Protein AF-A0A7J9I0C2-F1 (afdb_monomer)

Solvent-accessible surface area (backbone atoms only — not comparable to full-atom values): 5751 Å² total; per-residue (Å²): 143,74,71,62,65,59,53,55,51,51,52,52,53,55,59,59,64,72,65,77,78,90,84,84,82,87,80,81,87,85,82,88,79,94,70,92,69,82,82,72,82,78,86,66,87,68,70,66,45,82,44,65,53,61,56,95,74,34,86,58,91,89,65,65,62,67,63,48,50,70,72,67,50,87,84,60,90,74,47,43,110

Organism: NCBI:txid34285

pLDDT: mean 74.1, std 17.97, range [45.91, 97.06]

Foldseek 3Di:
DPPPVVVVVVVVVVVVVVPPDDDDDDDDPPDDDDDDDPDPPPPPPPDAEEDFQPPPVGDDPPDPSVVVDVVPDDHDPNHHD

Structure (mmCIF, N/CA/C/O backbone):
data_AF-A0A7J9I0C2-F1
#
_entry.id   AF-A0A7J9I0C2-F1
#
loop_
_atom_site.group_PDB
_atom_site.id
_atom_site.type_symbol
_atom_site.label_atom_id
_atom_site.label_alt_id
_atom_site.label_comp_id
_atom_site.label_asym_id
_atom_site.label_entity_id
_atom_site.label_seq_id
_atom_site.pdbx_PDB_ins_code
_atom_site.Cartn_x
_atom_site.Cartn_y
_atom_site.Cartn_z
_atom_site.occupancy
_atom_site.B_is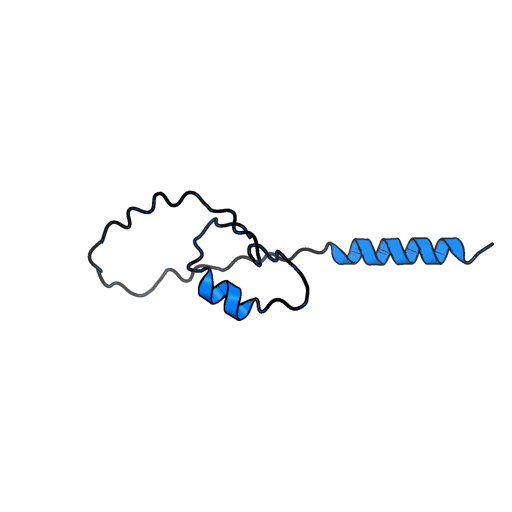o_or_equiv
_atom_site.auth_seq_id
_atom_site.auth_comp_id
_atom_site.auth_asym_id
_atom_site.auth_atom_id
_atom_site.pdbx_PDB_model_num
ATOM 1 N N . MET A 1 1 ? -7.914 -35.354 -33.499 1.00 50.28 1 MET A N 1
ATOM 2 C CA . MET A 1 1 ? -7.393 -35.103 -32.135 1.00 50.28 1 MET A CA 1
ATOM 3 C C . MET A 1 1 ? -6.502 -33.846 -32.102 1.00 50.28 1 MET A C 1
ATOM 5 O O . MET A 1 1 ? -5.374 -33.915 -31.644 1.00 50.28 1 MET A O 1
ATOM 9 N N . GLY A 1 2 ? -6.975 -32.696 -32.612 1.00 53.75 2 GLY A N 1
ATOM 10 C CA . GLY A 1 2 ? -6.122 -31.510 -32.851 1.00 53.75 2 GLY A CA 1
ATOM 11 C C . GLY A 1 2 ? -6.437 -30.260 -32.017 1.00 53.75 2 GLY A C 1
ATOM 12 O O . GLY A 1 2 ? -5.707 -29.283 -32.101 1.00 53.75 2 GLY A O 1
ATOM 13 N N . PHE A 1 3 ? -7.501 -30.268 -31.206 1.00 50.34 3 PHE A N 1
ATOM 14 C CA . PHE A 1 3 ? -7.988 -29.061 -30.515 1.00 50.34 3 PHE A CA 1
ATOM 15 C C . PHE A 1 3 ? -7.564 -28.952 -29.039 1.00 50.34 3 PHE A C 1
ATOM 17 O O . PHE A 1 3 ? -7.806 -27.931 -28.401 1.00 50.34 3 PHE A O 1
ATOM 24 N N . THR A 1 4 ? -6.915 -29.976 -28.479 1.00 55.72 4 THR A N 1
ATOM 25 C CA . THR A 1 4 ? -6.454 -29.993 -27.078 1.00 55.72 4 THR A CA 1
ATOM 26 C C . THR A 1 4 ? -5.128 -29.255 -26.888 1.00 55.72 4 THR A C 1
ATOM 28 O O . THR A 1 4 ? -4.989 -28.494 -25.933 1.00 55.72 4 THR A O 1
ATOM 31 N N . PHE A 1 5 ? -4.200 -29.383 -27.841 1.00 55.19 5 PHE A N 1
ATOM 32 C CA . PHE A 1 5 ? -2.877 -28.749 -27.781 1.00 55.19 5 PHE A CA 1
ATOM 33 C C . PHE A 1 5 ? -2.942 -27.216 -27.851 1.00 55.19 5 PHE A C 1
ATOM 35 O O . PHE A 1 5 ? -2.239 -26.528 -27.115 1.00 55.19 5 PHE A O 1
ATOM 42 N N . ALA A 1 6 ? -3.839 -26.671 -28.680 1.00 58.94 6 ALA A N 1
ATOM 43 C CA . ALA A 1 6 ? -4.013 -25.226 -28.826 1.00 58.94 6 ALA A CA 1
ATOM 44 C C . ALA A 1 6 ? -4.532 -24.571 -27.537 1.00 58.94 6 ALA A C 1
ATOM 46 O O . ALA A 1 6 ? -4.076 -23.496 -27.157 1.00 5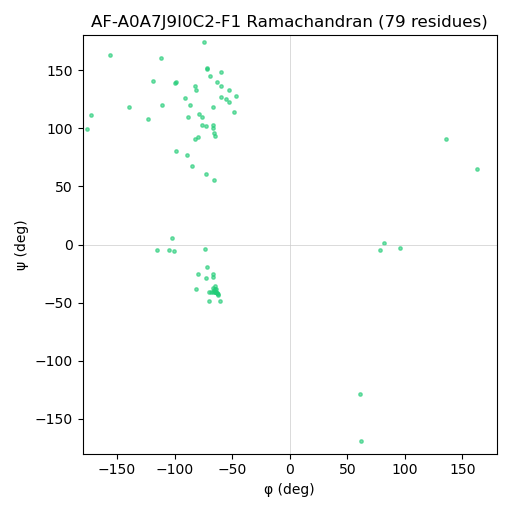8.94 6 ALA A O 1
ATOM 47 N N . ARG A 1 7 ? -5.449 -25.241 -26.825 1.00 58.47 7 ARG A N 1
ATOM 48 C CA . ARG A 1 7 ? -6.042 -24.728 -25.582 1.00 58.47 7 ARG A CA 1
ATOM 49 C C . ARG A 1 7 ? -5.030 -24.707 -24.440 1.00 58.47 7 ARG A C 1
ATOM 51 O O . ARG A 1 7 ? -4.980 -23.740 -23.690 1.00 58.47 7 ARG A O 1
ATOM 58 N N . GLN A 1 8 ? -4.208 -25.751 -24.341 1.00 60.34 8 GLN A N 1
ATOM 59 C CA . GLN A 1 8 ? -3.148 -25.836 -23.336 1.00 60.34 8 GLN A CA 1
ATOM 60 C C . GLN A 1 8 ? -2.055 -24.787 -23.579 1.00 60.34 8 GLN A C 1
ATOM 62 O O . GLN A 1 8 ? -1.622 -24.137 -22.630 1.00 60.34 8 GLN A O 1
ATOM 67 N N . GLY A 1 9 ? -1.674 -24.558 -24.841 1.00 71.00 9 GLY A N 1
ATOM 68 C CA . GLY A 1 9 ? -0.729 -23.498 -25.206 1.00 71.00 9 GLY A CA 1
ATOM 69 C C . GLY A 1 9 ? -1.245 -22.094 -24.871 1.00 71.00 9 GLY A C 1
ATOM 70 O O . GLY A 1 9 ? -0.510 -21.288 -24.308 1.00 71.00 9 GLY A O 1
ATOM 71 N N . LEU A 1 10 ? -2.525 -21.816 -25.140 1.00 67.75 10 LEU A N 1
ATOM 72 C CA . LEU A 1 10 ? -3.139 -20.510 -24.863 1.00 67.75 10 LEU A CA 1
ATOM 73 C C . LEU A 1 10 ? -3.191 -20.197 -23.359 1.00 67.75 10 LEU A C 1
ATOM 75 O O . LEU A 1 10 ? -2.891 -19.078 -22.950 1.00 67.75 10 LEU A O 1
ATOM 79 N N . VAL A 1 11 ? -3.509 -21.196 -22.528 1.00 76.56 11 VAL A N 1
ATOM 80 C CA . VAL A 1 11 ? -3.505 -21.049 -21.062 1.00 76.56 11 VAL A CA 1
ATOM 81 C C . VAL A 1 11 ? -2.095 -20.749 -20.540 1.00 76.56 11 VAL A C 1
ATOM 83 O O . VAL A 1 11 ? -1.934 -19.870 -19.698 1.00 76.56 11 VAL A O 1
ATOM 86 N N . LEU A 1 12 ? -1.066 -21.414 -21.075 1.00 72.38 12 LEU A N 1
ATOM 87 C CA . LEU A 1 12 ? 0.337 -21.172 -20.714 1.00 72.38 12 LEU A CA 1
ATOM 88 C C . LEU A 1 12 ? 0.796 -19.745 -21.048 1.00 72.38 12 LEU A C 1
ATOM 90 O O . LEU A 1 12 ? 1.437 -19.098 -20.219 1.00 72.38 12 LEU A O 1
ATOM 94 N N . VAL A 1 13 ? 0.431 -19.234 -22.227 1.00 73.81 13 VAL A N 1
ATOM 95 C CA . VAL A 1 13 ? 0.762 -17.861 -22.648 1.00 73.81 13 VAL A CA 1
ATOM 96 C C . VAL A 1 13 ? 0.070 -16.822 -21.759 1.00 73.81 13 VAL A C 1
ATOM 98 O O . VAL A 1 13 ? 0.705 -15.846 -21.362 1.00 73.81 13 VAL A O 1
ATOM 101 N N . LEU A 1 14 ? -1.198 -17.044 -21.394 1.00 71.06 14 LEU A N 1
ATOM 102 C CA . LEU A 1 14 ? -1.942 -16.137 -20.513 1.00 71.06 14 LEU A CA 1
ATOM 103 C C . LEU A 1 14 ? -1.338 -16.068 -19.102 1.00 71.06 14 LEU A C 1
ATOM 105 O O . LEU A 1 14 ? -1.208 -14.976 -18.555 1.00 71.06 14 LEU A O 1
ATOM 109 N N . VAL A 1 15 ? -0.908 -17.201 -18.535 1.00 72.50 15 VAL A N 1
ATOM 110 C CA . VAL A 1 15 ? -0.253 -17.233 -17.213 1.00 72.50 15 VAL A CA 1
ATOM 111 C C . VAL A 1 15 ? 1.123 -16.562 -17.253 1.00 72.50 15 VAL A C 1
ATOM 113 O O . VAL A 1 15 ? 1.459 -15.803 -16.346 1.00 72.50 15 VAL A O 1
ATOM 116 N N . ALA A 1 16 ? 1.908 -16.789 -18.312 1.00 65.81 16 ALA A N 1
ATOM 117 C CA . ALA A 1 16 ? 3.219 -16.159 -18.472 1.00 65.81 16 ALA A 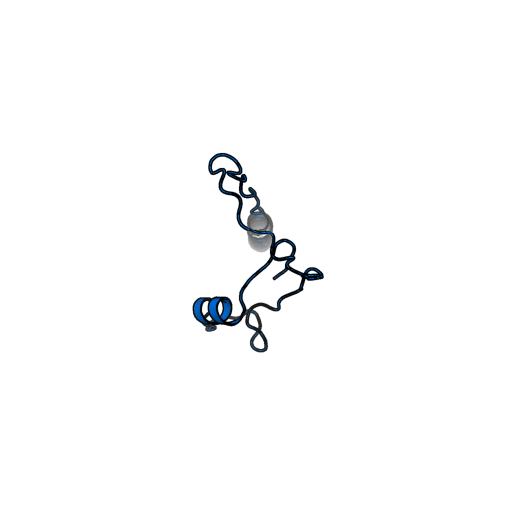CA 1
ATOM 118 C C . ALA A 1 16 ? 3.125 -14.628 -18.609 1.00 65.81 16 ALA A C 1
ATOM 120 O O . ALA A 1 16 ? 3.942 -13.907 -18.036 1.00 65.81 16 ALA A O 1
ATOM 121 N N . ALA A 1 17 ? 2.106 -14.122 -19.311 1.00 65.38 17 ALA A N 1
ATOM 122 C CA . ALA A 1 17 ? 1.879 -12.686 -19.472 1.00 65.38 17 ALA A CA 1
ATOM 123 C C . ALA A 1 17 ? 1.493 -11.982 -18.156 1.00 65.38 17 ALA A C 1
ATOM 125 O O . ALA A 1 17 ? 1.818 -10.810 -17.974 1.00 65.38 17 ALA A O 1
ATOM 126 N N . SER A 1 18 ? 0.859 -12.684 -17.210 1.00 68.38 18 SER A N 1
ATOM 127 C CA . SER A 1 18 ? 0.466 -12.118 -15.909 1.00 68.38 18 SER A CA 1
ATOM 128 C C . SER A 1 18 ? 1.621 -11.897 -14.920 1.00 68.38 18 SER A C 1
ATOM 130 O O . SER A 1 18 ? 1.381 -11.351 -13.847 1.00 68.38 18 SER A O 1
ATOM 132 N N . MET A 1 19 ? 2.859 -12.287 -15.248 1.00 72.75 19 MET A N 1
ATOM 133 C CA . MET A 1 19 ? 4.016 -12.175 -14.342 1.00 72.75 19 MET A CA 1
ATOM 134 C C . MET A 1 19 ? 4.967 -11.004 -14.650 1.00 72.75 19 MET A C 1
ATOM 136 O O . MET A 1 19 ? 6.007 -10.885 -14.003 1.00 72.75 19 MET A O 1
ATOM 140 N N . VAL A 1 20 ? 4.654 -10.121 -15.608 1.00 67.62 20 VAL A N 1
ATOM 141 C CA . VAL A 1 20 ? 5.512 -8.955 -15.893 1.00 67.62 20 VAL A CA 1
ATOM 142 C C . VAL A 1 20 ? 5.308 -7.893 -14.808 1.00 67.62 20 VAL A C 1
ATOM 144 O O . VAL A 1 20 ? 4.287 -7.212 -14.752 1.00 67.62 20 VAL A O 1
ATOM 147 N N . GLY A 1 21 ? 6.285 -7.826 -13.902 1.00 62.72 21 GLY A N 1
ATOM 148 C CA . GLY A 1 21 ? 6.236 -7.087 -12.646 1.00 62.72 21 GLY A CA 1
ATOM 149 C C . GLY A 1 21 ? 6.294 -5.562 -12.766 1.00 62.72 21 GLY A C 1
ATOM 150 O O . GLY A 1 21 ? 6.916 -4.989 -13.659 1.00 62.72 21 GLY A O 1
ATOM 151 N N . VAL A 1 22 ? 5.666 -4.915 -11.787 1.00 65.50 22 VAL A N 1
ATOM 152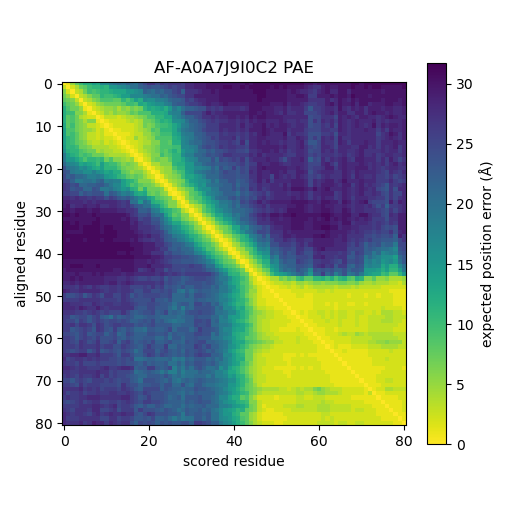 C CA . VAL A 1 22 ? 5.727 -3.474 -11.521 1.00 65.50 22 VAL A CA 1
ATOM 153 C C . VA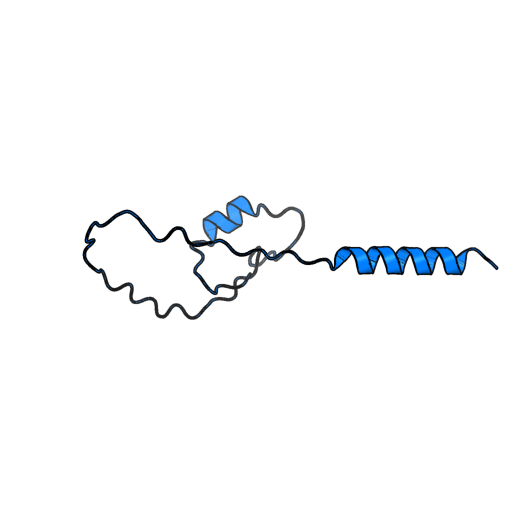L A 1 22 ? 6.873 -3.219 -10.547 1.00 65.50 22 VAL A C 1
ATOM 155 O O . VAL A 1 22 ? 6.870 -3.833 -9.484 1.00 65.50 22 VAL A O 1
ATOM 158 N N . SER A 1 23 ? 7.814 -2.320 -10.870 1.00 63.88 23 SER A N 1
ATOM 159 C CA . SER A 1 23 ? 8.641 -1.576 -9.893 1.00 63.88 23 SER A CA 1
ATOM 160 C C . SER A 1 23 ? 9.566 -0.559 -10.582 1.00 63.88 23 SER A C 1
ATOM 162 O O . SER A 1 23 ? 10.649 -0.910 -11.041 1.00 63.88 23 SER A O 1
ATOM 164 N N . LEU A 1 24 ? 9.183 0.721 -10.597 1.00 56.28 24 LEU A N 1
ATOM 165 C CA . LEU A 1 24 ? 10.128 1.840 -10.693 1.00 56.28 24 LEU A CA 1
ATOM 166 C C . LEU A 1 24 ? 9.877 2.738 -9.483 1.00 56.28 24 LEU A C 1
ATOM 168 O O . LEU A 1 24 ? 8.831 3.369 -9.358 1.00 56.28 24 LEU A O 1
ATOM 172 N N . ALA A 1 25 ? 10.829 2.685 -8.556 1.00 57.12 25 ALA A N 1
ATOM 173 C CA . ALA A 1 25 ? 10.791 3.365 -7.276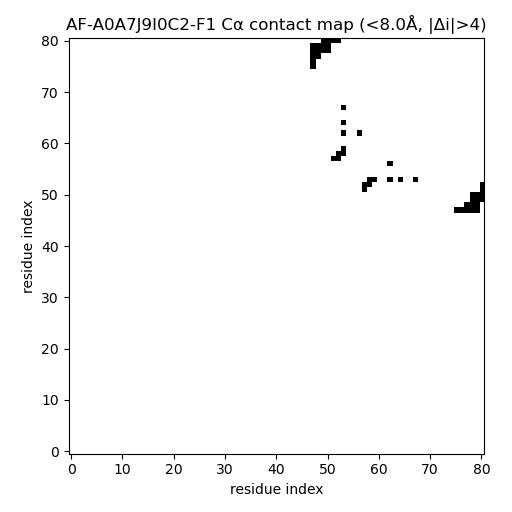 1.00 57.12 25 ALA A CA 1
ATOM 174 C C . ALA A 1 25 ? 10.910 4.891 -7.427 1.00 57.12 25 ALA A C 1
ATOM 176 O O . ALA A 1 25 ? 11.613 5.415 -8.291 1.00 57.12 25 ALA A O 1
ATOM 177 N N . ASN A 1 26 ? 10.198 5.572 -6.533 1.00 62.91 26 ASN A N 1
ATOM 178 C CA . ASN A 1 26 ? 10.124 7.011 -6.322 1.00 62.91 26 ASN A CA 1
ATOM 179 C C . ASN A 1 26 ? 11.514 7.646 -6.137 1.00 62.91 26 ASN A C 1
ATOM 181 O O . ASN A 1 26 ? 12.248 7.269 -5.225 1.00 62.91 26 ASN A O 1
ATOM 185 N N . LYS A 1 27 ? 11.867 8.626 -6.977 1.00 54.59 27 LYS A N 1
ATOM 186 C CA . LYS A 1 27 ? 13.113 9.386 -6.838 1.00 54.59 27 LYS A CA 1
ATOM 187 C C . LYS A 1 27 ? 12.868 10.577 -5.917 1.00 54.59 27 LYS A C 1
ATOM 189 O O . LYS A 1 27 ? 12.151 11.511 -6.261 1.00 54.59 27 LYS A O 1
ATOM 194 N N . GLU A 1 28 ? 13.457 10.488 -4.736 1.00 54.34 28 GLU A N 1
ATOM 195 C CA . GLU A 1 28 ? 13.494 11.499 -3.688 1.00 54.34 28 GLU A CA 1
ATOM 196 C C . GLU A 1 28 ? 13.903 12.880 -4.239 1.00 54.34 28 GLU A C 1
ATOM 198 O O . GLU A 1 28 ? 15.040 13.085 -4.662 1.00 54.34 28 GLU A O 1
ATOM 203 N N . TRP A 1 29 ? 12.986 13.855 -4.203 1.00 48.72 29 TRP A N 1
ATOM 204 C CA . TRP A 1 29 ? 13.307 15.282 -4.339 1.00 48.72 29 TRP A CA 1
ATOM 205 C C . TRP A 1 29 ? 13.700 15.831 -2.962 1.00 48.72 29 TRP A C 1
ATOM 207 O O . TRP A 1 29 ? 12.990 16.605 -2.325 1.00 48.72 29 TRP A O 1
ATOM 217 N N . GLY A 1 30 ? 14.837 15.359 -2.461 1.00 59.47 30 GLY A N 1
ATOM 218 C CA . GLY A 1 30 ? 15.522 15.957 -1.325 1.00 59.47 30 GLY A CA 1
ATOM 219 C C . GLY A 1 30 ? 16.486 17.031 -1.813 1.00 59.47 30 GLY A C 1
ATOM 220 O O . GLY A 1 30 ? 17.675 16.766 -1.893 1.00 59.47 30 GLY A O 1
ATOM 221 N N . SER A 1 31 ? 16.002 18.221 -2.180 1.00 58.16 31 SER A N 1
ATOM 222 C CA . SER A 1 31 ? 16.826 19.441 -2.216 1.00 58.16 31 SER A CA 1
ATOM 223 C C . SER A 1 31 ? 15.955 20.666 -2.487 1.00 58.16 31 SER A C 1
ATOM 225 O O . SER A 1 31 ? 15.437 20.795 -3.591 1.00 58.16 31 SER A O 1
ATOM 227 N N . LEU A 1 32 ? 15.814 21.536 -1.476 1.00 49.88 32 LEU A N 1
ATOM 228 C CA . LEU A 1 32 ? 15.472 22.977 -1.498 1.00 49.88 32 LEU A CA 1
ATOM 229 C C . LEU A 1 32 ? 14.439 23.313 -0.414 1.00 49.88 32 LEU A C 1
ATOM 231 O O . LEU A 1 32 ? 13.235 23.271 -0.641 1.00 49.88 32 LEU A O 1
ATOM 235 N N . GLY A 1 33 ? 14.924 23.680 0.774 1.00 46.03 33 GLY A N 1
ATOM 236 C CA . GLY A 1 33 ? 14.070 24.217 1.833 1.00 46.03 33 GLY A CA 1
ATOM 237 C C . GLY A 1 33 ? 14.719 24.187 3.209 1.00 46.03 33 GLY A C 1
ATOM 238 O O . GLY A 1 33 ? 14.266 23.473 4.094 1.00 46.03 33 GLY A O 1
ATOM 239 N N . SER A 1 34 ? 15.798 24.940 3.396 1.00 53.19 34 SER A N 1
ATOM 240 C CA . SER A 1 34 ? 16.469 25.122 4.683 1.00 53.19 34 SER A CA 1
ATOM 241 C C . SER A 1 34 ? 15.567 25.890 5.666 1.00 53.19 34 SER A C 1
ATOM 243 O O . SER A 1 34 ? 15.500 27.112 5.600 1.00 53.19 34 SER A O 1
ATOM 245 N N . HIS A 1 35 ? 14.905 25.192 6.595 1.00 57.00 35 HIS A N 1
ATOM 246 C CA . HIS A 1 35 ? 14.320 25.783 7.808 1.00 57.00 35 HIS A CA 1
ATOM 247 C C . HIS A 1 35 ? 14.568 24.844 9.003 1.00 57.00 35 HIS A C 1
ATOM 249 O O . HIS A 1 35 ? 14.111 23.699 8.968 1.00 57.00 35 HIS A O 1
ATOM 255 N N . PRO A 1 36 ? 15.299 25.269 10.054 1.00 51.72 36 PRO A N 1
ATOM 256 C CA . PRO A 1 36 ? 15.561 24.416 11.209 1.00 51.72 36 PRO A CA 1
ATOM 257 C C . PRO A 1 36 ? 14.279 24.264 12.036 1.00 51.72 36 PRO A C 1
ATOM 259 O O . PRO A 1 36 ? 13.897 25.161 12.786 1.00 51.72 36 PRO A O 1
ATOM 262 N N . HIS A 1 37 ? 13.604 23.125 11.901 1.00 60.06 37 HIS A N 1
ATOM 263 C CA . HIS A 1 37 ? 12.572 22.717 12.848 1.00 60.06 37 HIS A CA 1
ATOM 264 C C . HIS A 1 37 ? 13.246 22.073 14.069 1.00 60.06 37 HIS A C 1
ATOM 266 O O . HIS A 1 37 ? 14.129 21.232 13.887 1.00 60.06 37 HIS A O 1
ATOM 272 N N . PRO A 1 38 ? 12.860 22.434 15.307 1.00 56.19 38 PRO A N 1
ATOM 273 C CA . PRO A 1 38 ? 13.392 21.805 16.509 1.00 56.19 38 PRO A CA 1
ATOM 274 C C . PRO A 1 38 ? 13.189 20.291 16.440 1.00 56.19 38 PRO A C 1
ATOM 276 O O . PRO A 1 38 ? 12.068 19.819 16.239 1.00 56.19 38 PRO A O 1
ATOM 279 N N . HIS A 1 39 ? 14.274 19.535 16.599 1.00 53.09 39 HIS A N 1
ATOM 280 C CA . HIS A 1 39 ? 14.237 18.081 16.644 1.00 53.09 39 HIS A CA 1
ATOM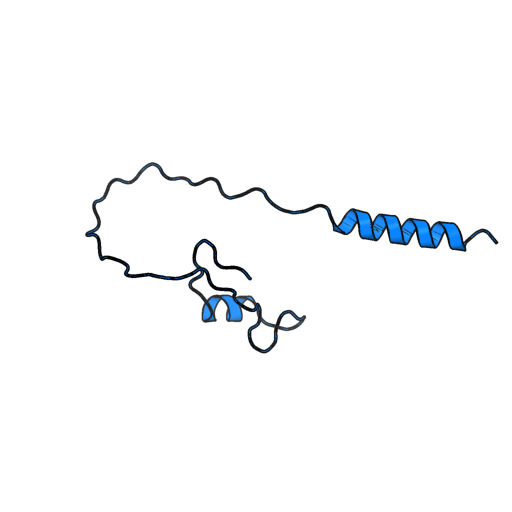 281 C C . HIS A 1 39 ? 13.461 17.626 17.883 1.00 53.09 39 HIS A C 1
ATOM 283 O O . HIS A 1 39 ? 14.022 17.474 18.964 1.00 53.09 39 HIS A O 1
ATOM 289 N N . HIS A 1 40 ? 12.160 17.393 17.720 1.00 56.81 40 HIS A N 1
ATOM 290 C CA . HIS A 1 40 ? 11.457 16.447 18.571 1.00 56.81 40 HIS A CA 1
ATOM 291 C C . HIS A 1 40 ? 12.018 15.059 18.240 1.00 56.81 40 HIS A C 1
ATOM 293 O O . HIS A 1 40 ? 11.911 14.633 17.085 1.00 56.81 40 HIS A O 1
ATOM 299 N N . PRO A 1 41 ? 12.638 14.351 19.197 1.00 45.91 41 PRO A N 1
ATOM 300 C CA . PRO A 1 41 ? 13.044 12.979 18.972 1.00 45.91 41 PRO A CA 1
ATOM 301 C C . PRO A 1 41 ? 11.769 12.150 18.812 1.00 45.91 41 PRO A C 1
ATOM 303 O O . PRO A 1 41 ? 11.074 11.847 19.781 1.00 45.91 41 PRO A O 1
ATOM 306 N N . HIS A 1 42 ? 11.437 11.803 17.568 1.00 51.38 42 HIS A N 1
ATOM 307 C CA . HIS A 1 42 ? 10.498 10.727 17.295 1.00 51.38 42 HIS A CA 1
ATOM 308 C C . HIS A 1 42 ? 11.168 9.449 17.790 1.00 51.38 42 HIS A C 1
ATOM 310 O O . HIS A 1 42 ? 11.999 8.853 17.107 1.00 51.38 42 HIS A O 1
ATOM 316 N N . ASN A 1 43 ? 10.829 9.054 19.013 1.00 48.69 43 ASN A N 1
ATOM 317 C CA . ASN A 1 43 ? 11.201 7.776 19.598 1.00 48.69 43 ASN A CA 1
ATOM 318 C C . ASN A 1 43 ? 10.363 6.671 18.928 1.00 48.69 43 ASN A C 1
ATOM 320 O O . ASN A 1 43 ? 9.531 6.016 19.546 1.00 48.69 43 ASN A O 1
ATOM 324 N N . HIS A 1 44 ? 10.520 6.526 17.614 1.00 54.66 44 HIS A N 1
ATOM 325 C CA . HIS A 1 44 ? 9.928 5.459 16.829 1.00 54.66 44 HIS A CA 1
ATOM 326 C C . HIS A 1 44 ? 10.993 4.388 16.633 1.00 54.66 44 HIS A C 1
ATOM 328 O O . HIS A 1 44 ? 11.585 4.251 15.567 1.00 54.66 44 HIS A O 1
ATOM 334 N N . THR A 1 45 ? 11.173 3.550 17.648 1.00 55.47 45 THR A N 1
ATOM 335 C CA . THR A 1 45 ? 11.512 2.137 17.441 1.00 55.47 45 THR A CA 1
ATOM 336 C C . THR A 1 45 ? 10.323 1.439 16.758 1.00 55.47 45 THR A C 1
ATOM 338 O O . THR A 1 45 ? 9.763 0.475 17.269 1.00 55.47 45 THR A O 1
ATOM 341 N N . ASN A 1 46 ? 9.881 1.950 15.603 1.00 63.41 46 ASN A N 1
ATOM 342 C CA . ASN A 1 46 ? 8.890 1.283 14.771 1.00 63.41 46 ASN A CA 1
ATOM 343 C C . ASN A 1 46 ? 9.647 0.257 13.944 1.00 63.41 46 ASN A C 1
ATOM 345 O O . ASN A 1 46 ? 10.186 0.547 12.878 1.00 63.41 46 ASN A O 1
ATOM 349 N N . VAL A 1 47 ? 9.737 -0.947 14.500 1.00 78.50 47 VAL A N 1
ATOM 350 C CA . VAL A 1 47 ? 10.078 -2.124 13.711 1.00 78.50 47 VAL A CA 1
ATOM 351 C C . VAL A 1 47 ? 9.101 -2.167 12.529 1.00 78.50 47 VAL A C 1
ATOM 353 O O . VAL A 1 47 ? 7.901 -1.990 12.762 1.00 78.50 47 VAL A O 1
ATOM 356 N N . PRO A 1 48 ? 9.584 -2.385 11.293 1.00 87.81 48 PRO A N 1
ATOM 357 C CA . PRO A 1 48 ? 8.724 -2.511 10.124 1.00 87.81 48 PRO A CA 1
ATOM 358 C C . PRO A 1 48 ? 7.540 -3.442 10.392 1.00 87.81 48 PRO A C 1
ATOM 360 O O . PRO A 1 48 ? 7.726 -4.569 10.871 1.00 87.81 48 PRO A O 1
ATOM 363 N N . LYS A 1 49 ? 6.319 -2.979 10.116 1.00 89.69 49 LYS A N 1
ATOM 364 C CA . LYS A 1 49 ? 5.101 -3.736 10.409 1.00 89.69 49 LYS A CA 1
ATOM 365 C C . LYS A 1 49 ? 4.605 -4.452 9.160 1.00 89.69 49 LYS A C 1
ATOM 367 O O . LYS A 1 49 ? 4.560 -3.890 8.069 1.00 89.69 49 LYS A O 1
ATOM 372 N N . ARG A 1 50 ? 4.146 -5.694 9.342 1.00 93.69 50 ARG A N 1
ATOM 373 C CA . ARG A 1 50 ? 3.283 -6.361 8.362 1.00 93.69 50 ARG A CA 1
ATOM 374 C C . ARG A 1 50 ? 1.829 -5.998 8.635 1.00 93.69 50 ARG A C 1
ATOM 376 O O . ARG A 1 50 ? 1.307 -6.273 9.719 1.00 93.69 50 ARG A O 1
ATOM 383 N N . ILE A 1 51 ? 1.181 -5.390 7.657 1.00 94.44 51 ILE A N 1
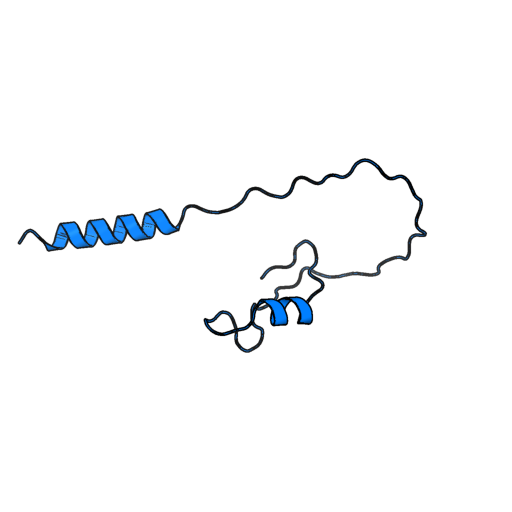ATOM 384 C CA . ILE A 1 51 ? -0.182 -4.878 7.734 1.00 94.44 51 ILE A CA 1
ATOM 385 C C . ILE A 1 51 ? -1.051 -5.754 6.845 1.00 94.44 51 ILE A C 1
ATOM 387 O O . ILE A 1 51 ? -0.836 -5.833 5.650 1.00 94.44 51 ILE A O 1
ATOM 391 N N . ILE A 1 52 ? -2.057 -6.405 7.422 1.00 95.94 52 ILE A N 1
ATOM 392 C CA . ILE A 1 52 ? -2.973 -7.243 6.645 1.00 95.94 52 ILE A CA 1
ATOM 393 C C . ILE A 1 52 ? -3.993 -6.343 5.945 1.00 95.94 52 ILE A C 1
ATOM 395 O O . ILE A 1 52 ? -4.831 -5.715 6.604 1.00 95.94 52 ILE A O 1
ATOM 399 N N . VAL A 1 53 ? -3.927 -6.274 4.615 1.00 95.50 53 VAL A N 1
ATOM 400 C CA . VAL A 1 53 ? -4.852 -5.461 3.814 1.00 95.50 53 VAL A CA 1
ATOM 401 C C . VAL A 1 53 ? -6.295 -5.917 4.028 1.00 95.50 53 VAL A C 1
ATOM 403 O O . VAL A 1 53 ? -6.609 -7.094 3.889 1.00 95.50 53 VAL A O 1
ATOM 406 N N . GLY A 1 54 ? -7.186 -4.985 4.376 1.00 94.50 54 GLY A N 1
ATOM 407 C CA . GLY A 1 54 ? -8.588 -5.276 4.706 1.00 94.50 54 GLY A CA 1
ATOM 408 C C . GLY A 1 54 ? -8.827 -5.754 6.145 1.00 94.50 54 GLY A C 1
ATOM 409 O O . GLY A 1 54 ? -9.972 -6.004 6.522 1.00 94.50 54 GLY A O 1
ATOM 410 N N . GLY A 1 55 ? -7.789 -5.854 6.984 1.00 91.19 55 GLY A N 1
ATOM 411 C CA . GLY A 1 55 ? -7.929 -6.264 8.383 1.00 91.19 55 GLY A CA 1
ATOM 412 C C . GLY A 1 55 ? -8.517 -7.671 8.510 1.00 91.19 55 GLY A C 1
ATOM 413 O O . GLY A 1 55 ? -8.045 -8.601 7.867 1.00 91.19 55 GLY A O 1
ATOM 414 N N . SER A 1 56 ? -9.571 -7.831 9.313 1.00 91.88 56 SER A N 1
ATOM 415 C CA . SER A 1 56 ? -10.256 -9.122 9.489 1.00 91.88 56 SER A CA 1
ATOM 416 C C . SER A 1 56 ? -10.974 -9.615 8.232 1.00 91.88 56 SER A C 1
ATOM 418 O O . SER A 1 56 ? -11.160 -10.819 8.074 1.00 91.88 56 SER A O 1
ATOM 420 N N . GLN A 1 57 ? -11.365 -8.701 7.341 1.00 92.81 57 GLN A N 1
ATOM 421 C CA . GLN A 1 57 ? -11.971 -9.046 6.059 1.00 92.81 57 GLN A CA 1
ATOM 422 C C . GLN A 1 57 ? -10.928 -9.622 5.094 1.00 92.81 57 GLN A C 1
ATOM 424 O O . GLN A 1 57 ? -11.243 -10.526 4.333 1.00 92.81 57 GLN A O 1
ATOM 429 N N . ASN A 1 58 ? -9.655 -9.236 5.222 1.00 94.38 58 ASN A N 1
ATOM 430 C CA . ASN A 1 58 ? -8.585 -9.534 4.267 1.00 94.38 58 ASN A CA 1
ATOM 431 C C . ASN A 1 58 ? -8.848 -8.920 2.877 1.00 94.38 58 ASN A C 1
ATOM 433 O O . ASN A 1 58 ? -9.724 -8.071 2.676 1.00 94.38 58 ASN A O 1
ATOM 437 N N . TRP A 1 59 ? -8.042 -9.331 1.899 1.00 95.56 59 TRP A N 1
ATOM 438 C CA . TRP A 1 59 ? -8.206 -8.922 0.515 1.00 95.56 59 TRP A CA 1
ATOM 439 C C . TRP A 1 59 ? -9.372 -9.658 -0.155 1.00 95.56 59 TRP A C 1
ATOM 441 O O . TRP A 1 59 ? -9.270 -10.851 -0.442 1.00 95.56 59 TRP A O 1
ATOM 451 N N . HIS A 1 60 ? -10.466 -8.951 -0.442 1.00 95.81 60 HIS A N 1
ATOM 452 C CA . HIS A 1 60 ? -11.553 -9.454 -1.279 1.00 95.81 60 HIS A CA 1
ATOM 453 C C . HIS A 1 60 ? -12.364 -8.327 -1.925 1.00 95.81 60 HIS A C 1
ATOM 455 O O . HIS A 1 60 ? -12.346 -7.166 -1.516 1.00 95.81 60 HIS A O 1
ATOM 461 N N . PHE A 1 61 ? -13.126 -8.695 -2.952 1.00 95.25 61 PHE A N 1
ATOM 462 C CA . PHE A 1 61 ? -14.041 -7.784 -3.626 1.00 95.25 61 PHE A CA 1
ATOM 463 C C . PHE A 1 61 ? -15.149 -7.295 -2.676 1.00 95.25 61 PHE A C 1
ATOM 465 O O . PHE A 1 61 ? -15.688 -8.077 -1.894 1.00 95.25 61 PHE A O 1
ATOM 472 N N . GLY A 1 62 ? -15.500 -6.009 -2.761 1.00 93.12 62 GLY A N 1
ATOM 473 C CA . GLY A 1 62 ? -16.565 -5.392 -1.959 1.00 93.12 62 GLY A CA 1
ATOM 474 C C . GLY A 1 62 ? -16.107 -4.675 -0.682 1.00 93.12 62 GLY A C 1
ATOM 475 O O . GLY A 1 62 ? -16.937 -4.051 -0.025 1.00 93.12 62 GLY A O 1
ATOM 476 N N . VAL A 1 63 ? -14.813 -4.698 -0.343 1.00 94.19 63 VAL A N 1
ATOM 477 C CA . VAL A 1 63 ? -14.256 -3.870 0.744 1.00 94.19 63 VAL A CA 1
ATOM 478 C C . VAL A 1 63 ? -13.977 -2.453 0.241 1.00 94.19 63 VAL A C 1
ATOM 480 O O . VAL A 1 63 ? -13.393 -2.258 -0.826 1.00 94.19 63 VAL A O 1
ATOM 483 N N . ASN A 1 64 ? -14.341 -1.441 1.033 1.00 96.50 64 ASN A N 1
ATOM 484 C CA . ASN A 1 64 ? -13.934 -0.062 0.771 1.00 96.50 64 ASN A CA 1
ATOM 485 C C . ASN A 1 64 ? -12.488 0.166 1.247 1.00 96.50 64 ASN A C 1
ATOM 487 O O . ASN A 1 64 ? -12.242 0.504 2.406 1.00 96.50 64 ASN A O 1
ATOM 491 N N . TYR A 1 65 ? -11.525 -0.015 0.340 1.00 96.19 65 TYR A N 1
ATOM 492 C CA . TYR A 1 65 ? -10.102 0.139 0.658 1.00 96.19 65 TYR A CA 1
ATOM 493 C C . TYR A 1 65 ? -9.657 1.586 0.884 1.00 96.19 65 TYR A C 1
ATOM 495 O O . TYR A 1 65 ? -8.633 1.801 1.530 1.00 96.19 65 TYR A O 1
ATOM 503 N N . THR A 1 66 ? -10.422 2.573 0.411 1.00 96.81 66 THR A N 1
ATOM 504 C CA . THR A 1 66 ? -10.164 3.988 0.708 1.00 96.81 66 THR A CA 1
ATOM 505 C C . THR A 1 66 ? -10.473 4.297 2.169 1.00 96.81 66 THR A C 1
ATOM 507 O O . THR A 1 66 ? -9.644 4.869 2.867 1.00 96.81 66 THR A O 1
ATOM 510 N N . ASP A 1 67 ? -11.638 3.872 2.661 1.00 97.06 67 ASP A N 1
ATOM 511 C CA . ASP A 1 67 ? -11.994 4.013 4.077 1.00 97.06 67 ASP A CA 1
ATOM 512 C C . ASP A 1 67 ? -11.047 3.201 4.976 1.00 97.06 67 ASP A C 1
ATOM 514 O O . ASP A 1 67 ? -10.573 3.693 6.002 1.00 97.06 67 ASP A O 1
ATOM 518 N N . TRP A 1 68 ? -10.700 1.981 4.555 1.00 96.38 68 TRP A N 1
ATOM 519 C CA . TRP A 1 68 ? -9.742 1.149 5.277 1.00 96.38 68 TRP A CA 1
ATOM 520 C C . TRP A 1 68 ? -8.360 1.812 5.384 1.00 96.38 68 TRP A C 1
ATOM 522 O O . TRP A 1 68 ? -7.817 1.877 6.486 1.00 96.38 68 TRP A O 1
ATOM 532 N N . SER A 1 69 ? -7.789 2.334 4.294 1.00 96.38 69 SER A N 1
ATOM 533 C CA . SER A 1 69 ? -6.437 2.914 4.326 1.00 96.38 69 SER A CA 1
ATOM 534 C C . SER A 1 69 ? -6.371 4.182 5.176 1.00 96.38 69 SER A C 1
ATOM 536 O O . SER A 1 69 ? -5.415 4.360 5.931 1.00 96.38 69 SER A O 1
ATOM 538 N N . LEU A 1 70 ? -7.419 5.011 5.137 1.00 95.94 70 LEU A N 1
ATOM 539 C CA . LEU A 1 70 ? -7.533 6.210 5.970 1.00 95.94 70 LEU A CA 1
ATOM 540 C C . LEU A 1 70 ? -7.623 5.876 7.465 1.00 95.94 70 LEU A C 1
ATOM 542 O O . LEU A 1 70 ? -7.066 6.602 8.284 1.00 95.94 70 LEU A O 1
ATOM 546 N N . LYS A 1 71 ? -8.285 4.771 7.826 1.00 94.88 71 LYS A N 1
ATOM 547 C CA . LYS A 1 71 ? -8.409 4.316 9.223 1.00 94.88 71 LYS A CA 1
ATOM 548 C C . LYS A 1 71 ? -7.176 3.585 9.755 1.00 94.88 71 LYS A C 1
ATOM 550 O O . LYS A 1 71 ? -6.998 3.531 10.967 1.00 94.88 71 LYS A O 1
ATOM 555 N N . ASN A 1 72 ? -6.370 2.983 8.879 1.00 92.25 72 ASN A N 1
ATOM 556 C CA . ASN A 1 72 ? -5.240 2.129 9.270 1.00 92.25 72 ASN A CA 1
ATOM 557 C C . ASN A 1 72 ? -3.865 2.798 9.096 1.00 92.25 72 ASN A C 1
ATOM 559 O O . ASN A 1 72 ? -2.864 2.202 9.489 1.00 92.25 72 ASN A O 1
ATOM 563 N N . GLY A 1 73 ? -3.807 4.010 8.532 1.00 89.19 73 GLY A N 1
ATOM 564 C CA . GLY A 1 73 ? -2.591 4.822 8.490 1.00 89.19 73 GLY A CA 1
ATOM 565 C C . GLY A 1 73 ? -2.236 5.457 9.848 1.00 89.19 73 GLY A C 1
ATOM 566 O O . GLY A 1 73 ? -3.025 5.385 10.793 1.00 89.19 73 GLY A O 1
ATOM 567 N N . PRO A 1 74 ? -1.075 6.129 9.958 1.00 91.81 74 PRO A N 1
ATOM 568 C CA . PRO A 1 74 ? -0.065 6.346 8.915 1.00 91.81 74 PRO A CA 1
ATOM 569 C C . PRO A 1 74 ? 0.729 5.076 8.559 1.00 91.81 74 PRO A C 1
ATOM 571 O O . PRO A 1 74 ? 0.911 4.196 9.394 1.00 91.81 74 PRO A O 1
ATOM 574 N N . PHE A 1 75 ? 1.215 5.009 7.317 1.00 92.56 75 PHE A N 1
ATOM 575 C CA . PHE A 1 75 ? 2.128 3.965 6.835 1.00 92.56 75 PHE A CA 1
ATOM 576 C C . PHE A 1 75 ? 3.562 4.493 6.846 1.00 92.56 75 PHE A C 1
ATOM 578 O O . PHE A 1 75 ? 3.795 5.644 6.461 1.00 92.56 75 PHE A O 1
ATOM 585 N N . TYR A 1 76 ? 4.516 3.664 7.259 1.00 92.62 76 TYR A N 1
ATOM 586 C CA . TYR A 1 76 ? 5.921 4.045 7.359 1.00 92.62 76 TYR A CA 1
ATOM 587 C C . TYR A 1 76 ? 6.788 3.320 6.325 1.00 92.62 76 TYR A C 1
ATOM 589 O O . TYR A 1 76 ? 6.420 2.290 5.762 1.00 92.62 76 TYR A O 1
ATOM 597 N N . ILE A 1 77 ? 7.974 3.877 6.061 1.00 89.81 77 ILE A N 1
ATOM 598 C CA . ILE A 1 77 ? 8.972 3.239 5.196 1.00 89.81 77 ILE A CA 1
ATOM 599 C C . ILE A 1 77 ? 9.344 1.877 5.795 1.00 89.81 77 ILE A C 1
ATOM 601 O O . ILE A 1 77 ? 9.593 1.776 6.995 1.00 89.81 77 ILE A O 1
ATOM 605 N N . ASN A 1 78 ? 9.427 0.865 4.927 1.00 92.06 78 ASN A N 1
ATOM 606 C CA . ASN A 1 78 ? 9.651 -0.555 5.224 1.00 92.06 78 ASN A CA 1
ATOM 607 C C . ASN A 1 78 ? 8.432 -1.339 5.734 1.00 92.06 78 ASN A C 1
ATOM 609 O O 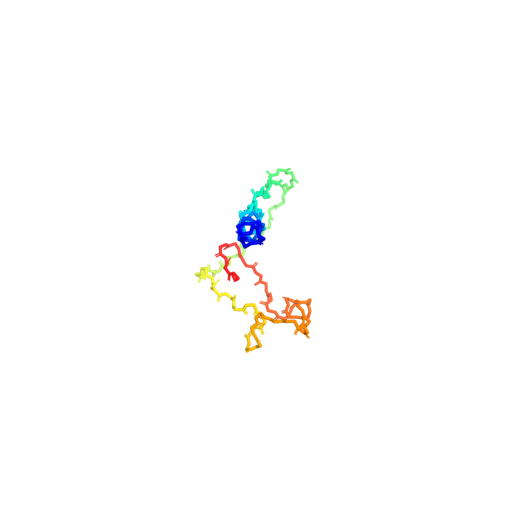. ASN A 1 78 ? 8.544 -2.560 5.855 1.00 92.06 78 ASN A O 1
ATOM 613 N N . ASP A 1 79 ? 7.276 -0.710 5.972 1.00 93.06 79 ASP A N 1
ATOM 614 C CA . ASP A 1 79 ? 6.048 -1.477 6.199 1.00 93.06 79 ASP A CA 1
ATOM 615 C C . ASP A 1 79 ? 5.722 -2.352 4.978 1.00 93.06 79 ASP A C 1
ATOM 617 O O . ASP A 1 79 ? 6.008 -2.004 3.828 1.00 93.06 79 ASP A O 1
ATOM 621 N N . THR A 1 80 ? 5.110 -3.505 5.238 1.00 95.06 80 THR A N 1
ATOM 622 C CA . THR A 1 80 ? 4.672 -4.454 4.206 1.00 95.06 80 THR A CA 1
ATOM 623 C C . THR A 1 80 ? 3.163 -4.633 4.280 1.00 95.06 80 THR A C 1
ATOM 625 O O . THR A 1 80 ? 2.598 -4.669 5.375 1.00 95.06 80 THR A O 1
ATOM 628 N N . LEU A 1 81 ? 2.521 -4.728 3.116 1.00 94.06 81 LEU A N 1
ATOM 629 C CA . LEU A 1 81 ? 1.083 -4.948 2.943 1.00 94.06 81 LEU A CA 1
ATOM 630 C C . LEU A 1 81 ? 0.814 -6.396 2.507 1.00 94.06 81 LEU A C 1
ATOM 632 O O . LEU A 1 81 ? 1.627 -6.907 1.704 1.00 94.06 81 LEU A O 1
#

Radius of gyration: 22.29 Å; Cα contacts (8 Å, |Δi|>4): 25; chains: 1; bounding box: 33×61×52 Å

Mean predicted aligned error: 18.11 Å

Secondary structure (DSSP, 8-state):
--SHHHHHHHHHHHHHHTT------------S--------------PPPB--TTTTS-S-TT--HHHHHHHH----TT-B-

Sequence (81 aa):
MGFTFARQGLVLVLVAASMVGVSLANKEWGSLGSHPHPHHPHNHTNVPKRIIVGGSQNWHFGVNYTDWSLKNGPFYINDTL